Protein AF-Q93XW0-F1 (afdb_monomer)

Foldseek 3Di:
DVPCPPDDDDDDQPPVNDDDDPDDFDADPVGDGDPPDDDDDDDVVVCVVCVVVD

Solvent-accessible surface area (backbone atoms only — not comparable to full-atom values): 4102 Å² total; per-residue (Å²): 112,75,81,69,65,73,69,92,68,95,62,90,71,64,90,82,65,67,91,74,90,88,78,86,79,71,63,48,100,84,71,44,68,75,76,89,72,81,88,74,81,88,54,68,76,80,43,55,92,44,61,92,79,108

Structure (mmCIF, N/CA/C/O backbone):
data_AF-Q93XW0-F1
#
_entry.id   AF-Q93XW0-F1
#
loop_
_atom_site.group_PDB
_atom_site.id
_atom_site.type_symbol
_atom_site.label_atom_id
_atom_site.label_alt_id
_atom_site.label_comp_id
_atom_site.label_asym_id
_atom_site.label_entity_id
_atom_site.label_seq_id
_atom_site.pdbx_PDB_ins_code
_atom_site.Cartn_x
_atom_site.Cartn_y
_atom_site.Cartn_z
_atom_site.occupancy
_atom_site.B_iso_or_equiv
_atom_site.auth_seq_id
_atom_site.auth_comp_id
_atom_site.auth_asym_id
_atom_site.auth_atom_id
_atom_site.pdbx_PDB_model_num
ATOM 1 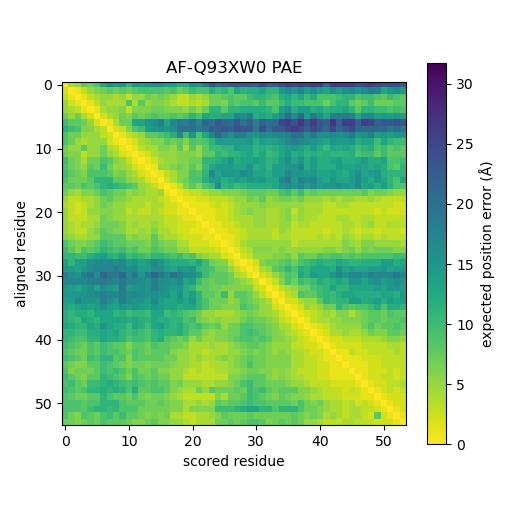N N . LEU A 1 1 ? -11.819 -9.335 11.112 1.00 56.84 1 LEU A N 1
ATOM 2 C CA . LEU A 1 1 ? -11.796 -9.991 12.445 1.00 56.84 1 LEU A CA 1
ATOM 3 C C . LEU A 1 1 ? -10.715 -11.072 12.632 1.00 56.84 1 LEU A C 1
ATOM 5 O O . LEU A 1 1 ? -10.532 -11.497 13.760 1.00 56.84 1 LEU A O 1
ATOM 9 N N . ALA A 1 2 ? -9.964 -11.528 11.621 1.00 71.31 2 ALA A N 1
ATOM 10 C CA . ALA A 1 2 ? -8.909 -12.531 11.857 1.00 71.31 2 ALA A CA 1
ATOM 11 C C . ALA A 1 2 ? -7.643 -11.944 12.524 1.00 71.31 2 ALA A C 1
ATOM 13 O O . ALA A 1 2 ? -7.134 -12.517 13.480 1.00 71.31 2 ALA A O 1
ATOM 14 N N . ALA A 1 3 ? -7.179 -10.770 12.076 1.00 76.00 3 ALA A N 1
ATOM 15 C CA . ALA A 1 3 ? -5.903 -10.192 12.515 1.00 76.00 3 ALA A CA 1
ATOM 16 C C . ALA A 1 3 ? -5.898 -9.682 13.973 1.00 76.00 3 ALA A C 1
ATOM 18 O O . ALA A 1 3 ? -4.936 -9.908 14.696 1.00 76.00 3 ALA A O 1
ATOM 19 N N . CYS A 1 4 ? -6.970 -9.035 14.447 1.00 78.06 4 CYS A N 1
ATOM 20 C CA . CYS A 1 4 ? -7.022 -8.479 15.810 1.00 78.06 4 CYS A CA 1
ATOM 21 C C . CYS A 1 4 ? -7.408 -9.492 16.910 1.00 78.06 4 CYS A C 1
ATOM 23 O O . CYS A 1 4 ? -7.462 -9.123 18.085 1.00 78.06 4 CYS A O 1
ATOM 25 N N . ASN A 1 5 ? -7.687 -10.754 16.560 1.00 77.50 5 ASN A N 1
ATOM 26 C CA . ASN A 1 5 ? -8.126 -11.778 17.517 1.00 77.50 5 ASN A CA 1
ATOM 27 C C . ASN A 1 5 ? -6.975 -12.612 18.116 1.00 77.50 5 ASN A C 1
ATOM 29 O O . ASN A 1 5 ? -7.185 -13.308 19.106 1.00 77.50 5 ASN A O 1
ATOM 33 N N . SER A 1 6 ? -5.751 -12.520 17.589 1.00 73.88 6 SER A N 1
ATOM 34 C CA . SER A 1 6 ? -4.598 -13.338 18.007 1.00 73.88 6 SER A CA 1
ATOM 35 C C . SER A 1 6 ? -3.762 -12.733 19.161 1.00 73.88 6 SER A C 1
ATOM 37 O O . SER A 1 6 ? -2.538 -12.765 19.113 1.00 73.88 6 SER A O 1
ATOM 39 N N . LYS A 1 7 ? -4.393 -12.123 20.179 1.00 71.38 7 LYS A N 1
ATOM 40 C CA . LYS A 1 7 ? -3.751 -11.213 21.169 1.00 71.38 7 LYS A CA 1
ATOM 41 C C . LYS A 1 7 ? -2.481 -11.741 21.869 1.00 71.38 7 LYS A C 1
ATOM 43 O O . LYS A 1 7 ? -2.423 -12.907 22.254 1.00 71.38 7 LYS A O 1
ATOM 48 N N . PRO A 1 8 ? -1.512 -10.826 22.121 1.00 72.50 8 PRO A N 1
ATOM 49 C CA . PRO A 1 8 ? -1.492 -10.078 23.399 1.00 72.50 8 PRO A CA 1
ATOM 50 C C . PRO A 1 8 ? -1.612 -8.538 23.290 1.00 72.50 8 PRO A C 1
ATOM 52 O O . PRO A 1 8 ? -1.922 -7.883 24.282 1.00 72.50 8 PRO A O 1
ATOM 55 N N . ILE A 1 9 ? -1.377 -7.936 22.118 1.00 76.62 9 ILE A N 1
ATOM 56 C CA . ILE A 1 9 ? -1.212 -6.473 21.951 1.00 76.62 9 ILE A CA 1
ATOM 57 C C . ILE A 1 9 ? -2.568 -5.782 21.678 1.00 76.62 9 ILE A C 1
ATOM 59 O O . ILE A 1 9 ? -3.397 -6.354 20.961 1.00 76.62 9 ILE A O 1
ATOM 63 N N . PRO A 1 10 ? -2.836 -4.566 22.207 1.00 76.00 10 PRO A N 1
ATOM 64 C CA . PRO A 1 10 ? -4.012 -3.784 21.822 1.00 76.00 10 PRO A CA 1
ATOM 65 C C . PRO A 1 10 ? -4.073 -3.552 20.304 1.00 76.00 10 PRO A C 1
ATOM 67 O O . PRO A 1 10 ? -3.123 -3.055 19.709 1.00 76.00 10 PRO A O 1
ATOM 70 N N . CYS A 1 11 ? -5.206 -3.902 19.691 1.00 79.12 11 CYS A N 1
ATOM 71 C CA . CYS A 1 11 ? -5.442 -3.791 18.252 1.00 79.12 11 CYS A CA 1
ATOM 72 C C . CYS A 1 11 ? -6.594 -2.820 17.996 1.00 79.12 11 CYS A C 1
ATOM 74 O O . CYS A 1 11 ? -7.638 -2.918 18.648 1.00 79.12 11 CYS A O 1
ATOM 76 N N . LYS A 1 12 ? -6.413 -1.897 17.050 1.00 78.00 12 LYS A N 1
ATOM 77 C CA . LYS A 1 12 ? -7.471 -0.994 16.594 1.00 78.00 12 LYS A CA 1
ATOM 78 C C . LYS A 1 12 ? -8.097 -1.591 15.336 1.00 78.00 12 LYS A C 1
ATOM 80 O O . LYS A 1 12 ? -7.645 -1.317 14.231 1.00 78.00 12 LYS A O 1
ATOM 85 N N . ASP A 1 13 ? -9.095 -2.450 15.525 1.00 73.88 13 ASP A N 1
ATOM 86 C CA . ASP A 1 13 ? -9.884 -2.986 14.411 1.00 73.88 13 ASP A CA 1
ATOM 87 C C . ASP A 1 13 ? -10.807 -1.862 13.894 1.00 73.88 13 ASP A C 1
ATOM 89 O O . ASP A 1 13 ? -11.483 -1.221 14.712 1.00 73.88 13 ASP A O 1
ATOM 93 N N . PRO A 1 14 ? -10.810 -1.555 12.584 1.00 72.81 14 PRO A N 1
ATOM 94 C CA . PRO A 1 14 ? -11.756 -0.602 12.034 1.00 72.81 14 PRO A CA 1
ATOM 95 C C . PRO A 1 14 ? -13.199 -1.061 12.309 1.00 72.81 14 PRO A C 1
ATOM 97 O O . PRO A 1 14 ? -13.519 -2.240 12.135 1.00 72.81 14 PRO A O 1
ATOM 100 N N . PRO A 1 15 ? -14.099 -0.147 12.709 1.00 72.06 15 PRO A N 1
ATOM 101 C CA . PRO A 1 15 ? -15.468 -0.501 13.087 1.00 72.06 15 PRO A CA 1
ATOM 102 C C . PRO A 1 15 ? -16.243 -1.165 11.941 1.00 72.06 15 PRO A C 1
ATOM 104 O O . PRO A 1 15 ? -17.073 -2.040 12.191 1.00 72.06 15 PRO A O 1
ATOM 107 N N . ASP A 1 16 ? -15.917 -0.808 10.696 1.00 76.69 16 ASP A N 1
ATOM 108 C CA . ASP A 1 16 ? -16.591 -1.281 9.485 1.00 76.69 16 ASP A CA 1
ATOM 109 C C . ASP A 1 16 ? -16.238 -2.731 9.107 1.00 76.69 16 ASP A C 1
ATOM 111 O O . ASP A 1 16 ? -16.902 -3.322 8.256 1.00 76.69 16 ASP A O 1
ATOM 115 N N . LYS A 1 17 ? -15.216 -3.338 9.743 1.00 73.88 17 LYS A N 1
ATOM 116 C CA . LYS A 1 17 ? -14.769 -4.734 9.524 1.00 73.88 17 LYS A CA 1
ATOM 117 C C . LYS A 1 17 ? -14.546 -5.113 8.049 1.00 73.88 17 LYS A C 1
ATOM 119 O O . LYS A 1 17 ? -14.636 -6.290 7.692 1.00 73.88 17 LYS A O 1
ATOM 124 N N . LEU A 1 18 ? -14.248 -4.133 7.201 1.00 83.88 18 LEU A N 1
ATOM 125 C CA . LEU A 1 18 ? -13.925 -4.335 5.792 1.00 83.88 18 LEU A CA 1
ATOM 126 C C . LEU A 1 18 ? -12.506 -4.898 5.637 1.00 83.88 18 LEU A C 1
ATOM 128 O O . LEU A 1 18 ? -11.670 -4.789 6.536 1.00 83.88 18 LEU A O 1
ATOM 132 N N . PHE A 1 19 ? -12.229 -5.504 4.482 1.00 85.31 19 PHE A N 1
ATOM 133 C CA . PHE A 1 19 ? -10.863 -5.877 4.123 1.00 85.31 19 PHE A CA 1
ATOM 134 C C . PHE A 1 19 ? -10.008 -4.619 3.951 1.00 85.31 19 PHE A C 1
ATOM 136 O O . PHE A 1 19 ? -10.435 -3.654 3.321 1.00 85.31 19 PHE A O 1
ATOM 143 N N . THR A 1 20 ? -8.793 -4.651 4.495 1.00 86.50 20 THR A N 1
ATOM 144 C CA . THR A 1 20 ? -7.791 -3.593 4.341 1.00 86.50 20 THR A CA 1
ATOM 145 C C . THR A 1 20 ? -6.594 -4.108 3.553 1.00 86.50 20 THR A C 1
ATOM 147 O O . THR A 1 20 ? -6.354 -5.315 3.457 1.00 86.50 20 THR A O 1
ATOM 150 N N . VAL A 1 21 ? -5.830 -3.185 2.970 1.00 89.94 21 VAL A N 1
ATOM 151 C CA . VAL A 1 21 ? -4.595 -3.526 2.262 1.00 89.94 21 VAL A CA 1
ATOM 152 C C . VAL A 1 21 ? -3.532 -3.932 3.287 1.00 89.94 21 VAL A C 1
ATOM 154 O O . VAL A 1 21 ? -3.182 -3.146 4.162 1.00 89.94 21 VAL A O 1
ATOM 157 N N . HIS A 1 22 ? -3.010 -5.156 3.177 1.00 88.38 22 HIS A N 1
ATOM 158 C CA . HIS A 1 22 ? -1.856 -5.605 3.969 1.00 88.38 22 HIS A CA 1
ATOM 159 C C . HIS A 1 22 ? -0.529 -5.236 3.295 1.00 88.38 22 HIS A C 1
ATOM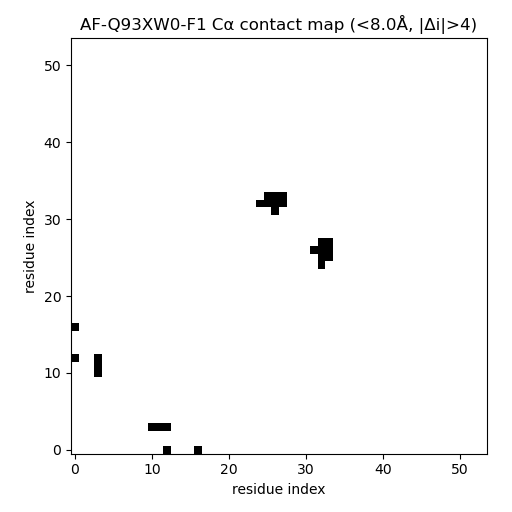 161 O O . HIS A 1 22 ? 0.416 -4.802 3.946 1.00 88.38 22 HIS A O 1
ATOM 167 N N . GLY A 1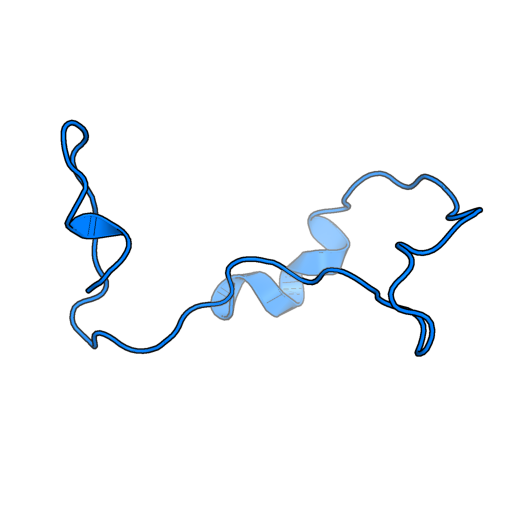 23 ? -0.480 -5.391 1.975 1.00 89.81 23 GLY A N 1
ATOM 168 C CA . GLY A 1 23 ? 0.675 -5.089 1.149 1.00 89.81 23 GLY A CA 1
ATOM 169 C C . GLY A 1 23 ? 0.429 -5.527 -0.288 1.00 89.81 23 GLY A C 1
ATOM 170 O O . GLY A 1 23 ? -0.543 -6.226 -0.583 1.00 89.81 23 GLY A O 1
ATOM 171 N N . LEU A 1 24 ? 1.314 -5.093 -1.178 1.00 87.69 24 LEU A N 1
ATOM 172 C CA . LEU A 1 24 ? 1.347 -5.515 -2.571 1.00 87.69 24 LEU A CA 1
ATOM 173 C C . LEU A 1 24 ? 2.648 -6.287 -2.785 1.00 87.69 24 LEU A C 1
ATOM 175 O O . LEU A 1 24 ? 3.730 -5.717 -2.660 1.00 87.69 24 LEU A O 1
ATOM 179 N N . TRP A 1 25 ? 2.531 -7.574 -3.098 1.00 85.12 25 TRP A N 1
ATOM 180 C CA . TRP A 1 25 ? 3.656 -8.433 -3.460 1.00 85.12 25 TRP A CA 1
ATOM 181 C C . TRP A 1 25 ? 3.568 -8.722 -4.954 1.00 85.12 25 TRP A C 1
ATOM 183 O O . TRP A 1 25 ? 2.592 -9.344 -5.382 1.00 85.12 25 TRP A O 1
ATOM 193 N N . PRO A 1 26 ? 4.517 -8.235 -5.772 1.00 82.69 26 PRO A N 1
ATOM 194 C CA . PRO A 1 26 ? 4.530 -8.587 -7.180 1.00 82.69 26 PRO A CA 1
ATOM 195 C C . PRO A 1 26 ? 4.788 -10.087 -7.314 1.00 82.69 26 PRO A C 1
ATOM 197 O O . PRO A 1 26 ? 5.570 -10.656 -6.560 1.00 82.69 26 PRO A O 1
ATOM 200 N N . SER A 1 27 ? 4.140 -10.716 -8.284 1.00 81.56 27 SER A N 1
ATOM 201 C CA . SER A 1 27 ? 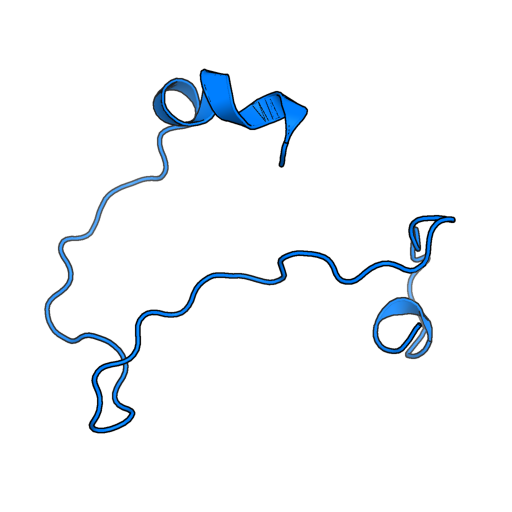4.297 -12.137 -8.567 1.00 81.56 27 SER A CA 1
ATOM 202 C C . SER A 1 27 ? 4.305 -12.310 -10.077 1.00 81.56 27 SER A C 1
ATOM 204 O O . SER A 1 27 ? 3.455 -11.735 -10.767 1.00 81.56 27 SER A O 1
ATOM 206 N N . ASP A 1 28 ? 5.281 -13.047 -10.601 1.00 78.69 28 ASP A N 1
ATOM 207 C CA . ASP A 1 28 ? 5.170 -13.549 -11.966 1.00 78.69 28 ASP A CA 1
ATOM 208 C C . ASP A 1 28 ? 4.169 -14.717 -12.019 1.00 78.69 28 ASP A C 1
ATOM 210 O O . ASP A 1 28 ? 3.835 -15.331 -11.005 1.00 78.69 28 ASP A O 1
ATOM 214 N N . SER A 1 29 ? 3.653 -15.051 -13.204 1.00 78.00 29 SER A N 1
ATOM 215 C CA . SER A 1 29 ? 2.736 -16.192 -13.359 1.00 78.00 29 SER A CA 1
ATOM 216 C C . SER A 1 29 ? 3.352 -17.532 -12.934 1.00 78.00 29 SER A C 1
ATOM 218 O O . SER A 1 29 ? 2.631 -18.520 -12.804 1.00 78.00 29 SER A O 1
ATOM 220 N N . ASN A 1 30 ? 4.671 -17.572 -12.729 1.00 74.56 30 ASN A N 1
ATOM 221 C CA . ASN A 1 30 ? 5.422 -18.734 -12.278 1.00 74.56 30 ASN A CA 1
ATOM 222 C C . ASN A 1 30 ? 5.556 -18.774 -10.742 1.00 74.56 30 ASN A C 1
ATOM 224 O O . ASN 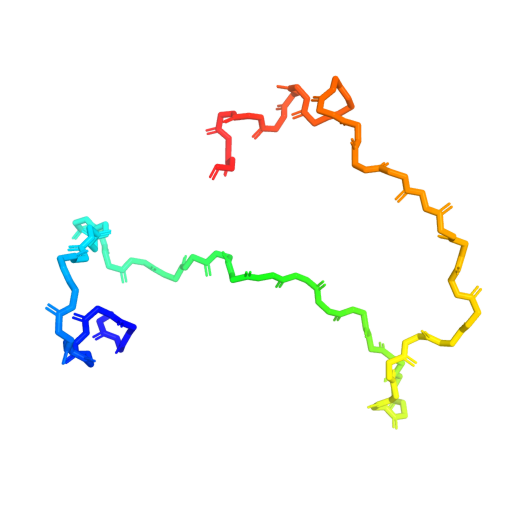A 1 30 ? 6.179 -19.694 -10.208 1.00 74.56 30 ASN A O 1
ATOM 228 N N . GLY A 1 31 ? 4.934 -17.825 -10.033 1.00 67.81 31 GLY A N 1
ATOM 229 C CA . GLY A 1 31 ? 4.853 -17.774 -8.578 1.00 67.81 31 GLY A CA 1
ATOM 230 C C . GLY A 1 31 ? 6.140 -17.323 -7.896 1.00 67.81 31 GLY A C 1
ATOM 231 O O . GLY A 1 31 ? 6.233 -17.445 -6.675 1.00 67.81 31 GLY A O 1
ATOM 232 N N . HIS A 1 32 ? 7.130 -16.830 -8.643 1.00 70.25 32 HIS A N 1
ATOM 233 C CA . HIS A 1 32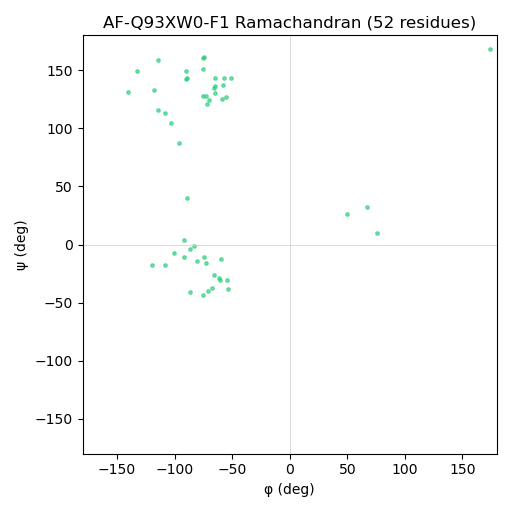 ? 8.352 -16.302 -8.056 1.00 70.25 32 HIS A CA 1
ATOM 234 C C . HIS A 1 32 ? 8.202 -14.813 -7.747 1.00 70.25 32 HIS A C 1
ATOM 236 O O . HIS A 1 32 ? 7.582 -14.050 -8.498 1.00 70.25 32 HIS A O 1
ATOM 242 N N . ASP A 1 33 ? 8.800 -14.402 -6.630 1.00 69.25 33 ASP A N 1
ATOM 243 C CA . ASP A 1 33 ? 9.020 -12.990 -6.351 1.00 69.25 33 ASP A CA 1
ATOM 244 C C . ASP A 1 33 ? 9.843 -12.380 -7.497 1.00 69.25 33 ASP A C 1
ATOM 246 O O . ASP A 1 33 ? 10.751 -13.035 -8.029 1.00 69.25 33 ASP A O 1
ATOM 250 N N . PRO A 1 34 ? 9.570 -11.128 -7.895 1.00 72.56 34 PRO A N 1
ATOM 251 C CA . PRO A 1 34 ? 10.307 -10.490 -8.970 1.00 72.56 34 PRO A CA 1
ATOM 252 C C . PRO A 1 34 ? 11.800 -10.434 -8.633 1.00 72.56 34 PRO A C 1
ATOM 254 O O . PRO A 1 34 ? 12.226 -9.892 -7.609 1.00 72.56 34 PRO A O 1
ATOM 257 N N . VAL A 1 35 ? 12.610 -10.970 -9.538 1.00 72.56 35 VAL A N 1
ATOM 258 C CA . VAL A 1 35 ? 14.070 -10.905 -9.470 1.00 72.56 35 VAL A CA 1
ATOM 259 C C . VAL A 1 35 ? 14.577 -9.655 -10.199 1.00 72.56 35 VAL A C 1
ATOM 261 O O . VAL A 1 35 ? 13.976 -9.204 -11.170 1.00 72.56 35 VAL A O 1
ATOM 264 N N . ASN A 1 36 ? 15.707 -9.093 -9.754 1.00 76.81 36 ASN A N 1
ATOM 265 C CA . ASN A 1 36 ? 16.368 -7.917 -10.355 1.00 76.81 36 ASN A CA 1
ATOM 266 C C . ASN A 1 36 ? 15.613 -6.573 -10.255 1.00 76.81 36 ASN A C 1
ATOM 268 O O . ASN A 1 36 ? 15.766 -5.705 -11.114 1.00 76.81 36 ASN A O 1
ATOM 272 N N . CYS A 1 37 ? 14.841 -6.349 -9.191 1.00 82.31 37 CYS A N 1
ATOM 273 C CA . CYS A 1 37 ? 14.259 -5.033 -8.924 1.00 82.31 37 CYS A CA 1
ATOM 274 C C . CYS A 1 37 ? 15.338 -3.982 -8.600 1.00 82.31 37 CYS A C 1
ATOM 276 O O . CYS A 1 37 ? 16.214 -4.205 -7.758 1.00 82.31 37 CYS A O 1
ATOM 278 N N . SER A 1 38 ? 15.227 -2.796 -9.201 1.00 85.19 38 SER A N 1
ATOM 279 C CA . SER A 1 38 ? 16.012 -1.628 -8.791 1.00 85.19 38 SER A CA 1
ATOM 280 C C . SER A 1 38 ? 15.619 -1.204 -7.379 1.00 85.19 38 SER A C 1
ATOM 282 O O . SER A 1 38 ? 14.439 -1.030 -7.077 1.00 85.19 38 SER A O 1
ATOM 284 N N . LYS A 1 39 ? 16.609 -1.000 -6.507 1.00 84.81 39 LYS A N 1
ATOM 285 C CA . LYS A 1 39 ? 16.358 -0.474 -5.162 1.00 84.81 39 LYS A CA 1
ATOM 286 C C . LYS A 1 39 ? 16.072 1.022 -5.246 1.00 84.81 39 LYS A C 1
ATOM 288 O O . LYS A 1 39 ? 16.880 1.780 -5.776 1.00 84.81 39 LYS A O 1
ATOM 293 N N . SER A 1 40 ? 14.9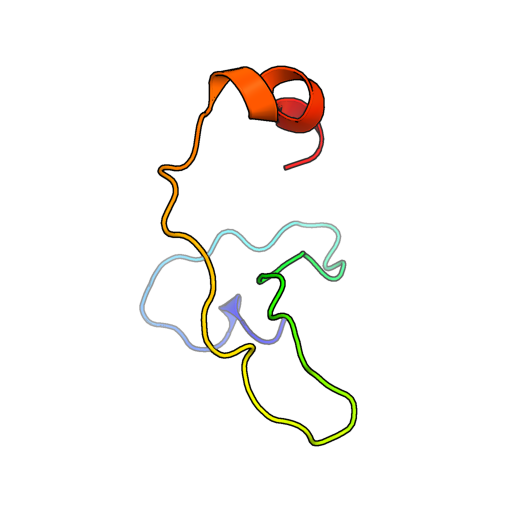59 1.443 -4.663 1.00 86.62 40 SER A N 1
ATOM 294 C CA . SER A 1 40 ? 14.634 2.849 -4.433 1.00 86.62 40 SER A CA 1
ATOM 295 C C . SER A 1 40 ? 14.147 3.038 -3.004 1.00 86.62 40 SER A C 1
ATOM 297 O O . SER A 1 40 ? 13.530 2.141 -2.428 1.00 86.62 40 SER A O 1
ATOM 299 N N . THR A 1 41 ? 14.394 4.210 -2.431 1.00 90.31 41 THR A N 1
ATOM 300 C CA . THR A 1 41 ? 13.788 4.602 -1.158 1.00 90.31 41 THR A CA 1
ATOM 301 C C . THR A 1 41 ? 12.327 4.993 -1.366 1.00 90.31 41 THR A C 1
ATOM 303 O O . THR A 1 41 ? 11.941 5.469 -2.436 1.00 90.31 41 THR A O 1
ATOM 306 N N . VAL A 1 42 ? 11.505 4.790 -0.336 1.00 89.38 42 VAL A N 1
ATOM 307 C CA . VAL A 1 42 ? 10.129 5.294 -0.335 1.00 89.38 42 VAL A CA 1
ATOM 308 C C . VAL A 1 42 ? 10.177 6.812 -0.211 1.00 89.38 42 VAL A C 1
ATOM 310 O O . VAL A 1 42 ? 10.765 7.349 0.725 1.00 89.38 42 VAL A O 1
ATOM 313 N N . ASP A 1 43 ? 9.551 7.492 -1.163 1.00 91.62 43 ASP A N 1
ATOM 314 C CA . ASP A 1 43 ? 9.442 8.944 -1.191 1.00 91.62 43 ASP A CA 1
ATOM 315 C C . ASP A 1 43 ? 8.031 9.352 -0.756 1.00 91.62 43 ASP A C 1
ATOM 317 O O . ASP A 1 43 ? 7.061 9.215 -1.505 1.00 91.62 43 ASP A O 1
ATOM 321 N N . ALA A 1 44 ? 7.921 9.848 0.476 1.00 90.31 44 ALA A N 1
ATOM 322 C CA . ALA A 1 44 ? 6.651 10.279 1.046 1.00 90.31 44 ALA A CA 1
ATOM 323 C C . ALA A 1 44 ? 6.010 11.434 0.259 1.00 90.31 44 ALA A C 1
ATOM 325 O O . ALA A 1 44 ? 4.785 11.522 0.210 1.00 90.31 44 ALA A O 1
ATOM 326 N N . GLN A 1 45 ? 6.801 12.289 -0.404 1.00 93.06 45 GLN A N 1
ATOM 327 C CA . GLN A 1 45 ? 6.250 13.386 -1.205 1.00 93.06 45 GLN A CA 1
ATOM 328 C C . GLN A 1 45 ? 5.510 12.852 -2.431 1.00 93.06 45 GLN A C 1
ATOM 330 O O . GLN A 1 45 ? 4.4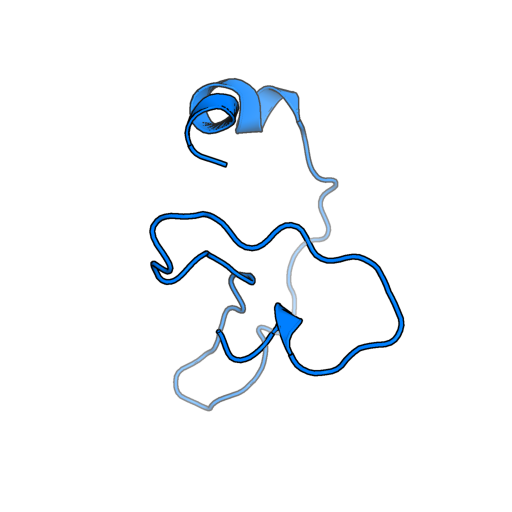35 13.349 -2.767 1.00 93.06 45 GLN A O 1
ATOM 335 N N . LYS A 1 46 ? 6.024 11.782 -3.052 1.00 90.56 46 LYS A N 1
ATOM 336 C CA . LYS A 1 46 ? 5.337 11.102 -4.164 1.00 90.56 46 LYS A CA 1
ATOM 337 C C . LYS A 1 46 ? 4.032 10.434 -3.738 1.00 90.56 46 LYS A C 1
ATOM 339 O O . LYS A 1 46 ? 3.129 10.295 -4.557 1.00 90.56 46 LYS A O 1
ATOM 344 N N . LEU A 1 47 ? 3.916 10.055 -2.467 1.00 92.19 47 LEU A N 1
ATOM 345 C CA . LEU A 1 47 ? 2.701 9.478 -1.890 1.00 92.19 47 LEU A CA 1
ATOM 346 C C . LEU A 1 47 ? 1.713 10.537 -1.378 1.00 92.19 47 LEU A C 1
ATOM 348 O O . LEU A 1 47 ? 0.610 10.177 -0.975 1.00 92.19 47 LEU A O 1
ATOM 352 N N . GLY A 1 48 ? 2.058 11.830 -1.426 1.00 92.62 48 GLY A N 1
ATOM 353 C CA . GLY A 1 48 ? 1.273 12.904 -0.809 1.00 92.62 48 GLY A CA 1
ATOM 354 C C . GLY A 1 48 ? -0.199 12.926 -1.237 1.00 92.62 48 GLY A C 1
ATOM 355 O O . GLY A 1 48 ? -1.083 13.090 -0.398 1.00 92.62 48 GLY A O 1
ATOM 356 N N . ASN A 1 49 ? -0.475 12.643 -2.512 1.00 92.19 49 ASN A N 1
ATOM 357 C CA . ASN A 1 49 ? -1.835 12.611 -3.065 1.00 92.19 49 ASN A CA 1
ATOM 358 C C . ASN A 1 49 ? -2.665 11.396 -2.608 1.00 92.19 49 ASN A C 1
ATOM 360 O O . ASN A 1 49 ? -3.883 11.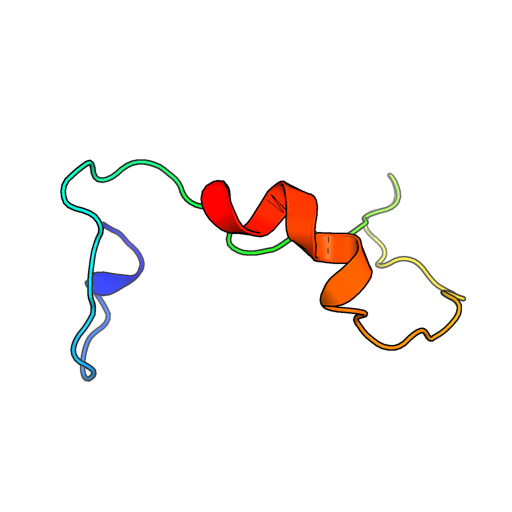390 -2.769 1.00 92.19 49 ASN A O 1
ATOM 364 N N . LEU A 1 50 ? -2.016 10.366 -2.060 1.00 91.62 50 LEU A N 1
ATOM 365 C CA . LEU A 1 50 ? -2.644 9.130 -1.586 1.00 91.62 50 LEU A CA 1
ATOM 366 C C . LEU A 1 50 ? -2.818 9.108 -0.062 1.00 91.62 50 LEU A C 1
ATOM 368 O O . LEU A 1 50 ? -3.486 8.219 0.448 1.00 91.62 50 LEU A O 1
ATOM 372 N N . THR A 1 51 ? -2.278 10.093 0.664 1.00 87.19 51 THR A N 1
ATOM 373 C CA . THR A 1 51 ? -2.291 10.140 2.141 1.00 87.19 51 THR A CA 1
ATOM 374 C C . THR A 1 51 ? -3.688 10.015 2.753 1.00 87.19 51 THR A C 1
ATOM 376 O O . THR A 1 51 ? -3.825 9.517 3.857 1.00 87.19 51 THR A O 1
ATOM 379 N N . THR A 1 52 ? -4.737 10.475 2.066 1.00 82.81 52 THR A N 1
ATOM 380 C CA . THR A 1 52 ? -6.125 10.387 2.561 1.00 82.81 52 THR A CA 1
ATOM 381 C C . THR A 1 52 ? -6.767 9.014 2.339 1.00 82.81 52 THR A C 1
ATOM 383 O O . THR A 1 52 ? -7.836 8.757 2.882 1.00 82.81 52 THR A O 1
ATOM 386 N N . GLN A 1 53 ? -6.159 8.172 1.500 1.00 86.06 53 GLN A N 1
ATOM 387 C CA . GLN A 1 53 ? -6.663 6.853 1.100 1.00 86.06 53 GLN A CA 1
ATOM 388 C C . GLN A 1 53 ? -5.855 5.700 1.716 1.00 86.06 53 GLN A C 1
ATOM 390 O O . GLN A 1 53 ? -6.334 4.566 1.717 1.00 86.06 53 GLN A O 1
ATOM 395 N N . LEU A 1 54 ? -4.639 5.991 2.193 1.00 83.94 54 LEU A N 1
ATOM 396 C CA . LEU A 1 54 ? -3.762 5.083 2.935 1.00 83.94 54 LEU A CA 1
ATOM 397 C C . LEU A 1 54 ? -4.059 5.163 4.436 1.00 83.94 54 LEU A C 1
ATOM 399 O O . LEU A 1 54 ? -4.113 4.084 5.067 1.00 83.94 54 LEU A O 1
#

Sequence (54 aa):
LAACNSKPIPCKDPPDKLFTVHGLWPSDSNGHDPVNCSKSTVDAQKLGNLTTQL

Radius of gyration: 16.15 Å; Cα contacts (8 Å, |Δi|>4): 13; chains: 1; bounding box: 33×32×37 Å

Secondary structure (DSSP, 8-state):
--GGGS-SS-----TT------------TTSPPPSSPPP----TTTTGGGTTT-

Mean predicted aligned error: 8.26 Å

Organism: Malus domestica (NCBI:txid3750)

InterPro domains:
  IPR001568 Ribonuclease T2-like [PF00445] (3-54)
  IPR018188 Ribonuclease T2, His active site 1 [PS00530] (19-26)
  IPR036430 Ribonuclease T2-like superfamily [G3DSA:3.90.730.10] (1-54)
  IPR036430 Ribonuclease T2-like superfamily [SSF55895] (2-54)

pLDDT: mean 80.94, std 8.02, range [56.84, 93.06]